Protein AF-A0A838JLP2-F1 (afdb_monomer_lite)

Structure (mmCIF, N/CA/C/O backbone):
data_AF-A0A838JLP2-F1
#
_entry.id   AF-A0A838JLP2-F1
#
loop_
_atom_site.group_PDB
_atom_site.id
_atom_site.type_symbol
_atom_site.label_atom_id
_atom_site.label_alt_id
_atom_site.label_comp_id
_atom_site.label_asym_id
_atom_site.label_entity_id
_atom_site.label_seq_id
_atom_site.pdbx_PDB_ins_code
_atom_site.Cartn_x
_atom_site.Cartn_y
_atom_site.Cartn_z
_atom_site.occupancy
_atom_site.B_iso_or_equiv
_atom_site.auth_seq_id
_atom_site.auth_comp_id
_atom_site.auth_asym_id
_atom_site.auth_atom_id
_atom_site.pdbx_PDB_model_num
ATOM 1 N N . MET A 1 1 ? -1.116 1.197 2.420 1.00 85.25 1 MET A N 1
ATOM 2 C CA . MET A 1 1 ? -1.725 1.782 3.633 1.00 85.25 1 MET A CA 1
ATOM 3 C C . MET A 1 1 ? -2.894 0.906 4.039 1.00 85.25 1 MET A C 1
ATOM 5 O O . MET A 1 1 ? -3.490 0.310 3.148 1.00 85.25 1 MET A O 1
ATOM 9 N N . ARG A 1 2 ? -3.215 0.829 5.330 1.00 89.81 2 ARG A N 1
ATOM 10 C CA . ARG A 1 2 ? -4.388 0.114 5.857 1.00 89.81 2 ARG A CA 1
ATOM 11 C C . ARG A 1 2 ? -5.197 1.075 6.719 1.00 89.81 2 ARG A C 1
ATOM 13 O O . ARG A 1 2 ? -4.607 1.808 7.505 1.00 89.81 2 ARG A O 1
ATOM 20 N N . PHE A 1 3 ? -6.509 1.118 6.523 1.00 92.75 3 PHE A N 1
ATOM 21 C CA . PHE A 1 3 ? -7.405 1.939 7.334 1.00 92.75 3 PHE A CA 1
ATOM 22 C C . PHE A 1 3 ? -7.933 1.109 8.502 1.00 92.75 3 PHE A C 1
ATOM 24 O O . PHE A 1 3 ? -8.446 0.013 8.282 1.00 92.75 3 PHE A O 1
ATOM 31 N N . ASP A 1 4 ? -7.799 1.631 9.716 1.00 94.44 4 ASP A N 1
ATOM 32 C CA . ASP A 1 4 ? -8.430 1.088 10.914 1.00 94.44 4 ASP A CA 1
ATOM 33 C C . ASP A 1 4 ? -9.755 1.838 11.159 1.00 94.44 4 ASP A C 1
ATOM 35 O O . ASP A 1 4 ? -9.718 3.038 11.460 1.00 94.44 4 ASP A O 1
ATOM 39 N N . PRO A 1 5 ? -10.920 1.177 11.007 1.00 96.00 5 PRO A N 1
ATOM 40 C CA . PRO A 1 5 ? -12.218 1.826 11.153 1.00 96.00 5 PRO A CA 1
ATOM 41 C C . PRO A 1 5 ? -12.536 2.246 12.591 1.00 96.00 5 PRO A C 1
ATOM 43 O O . PRO A 1 5 ? -13.283 3.208 12.765 1.00 96.00 5 PRO A O 1
ATOM 46 N N . ASP A 1 6 ? -11.957 1.596 13.603 1.00 97.88 6 ASP A N 1
ATOM 47 C CA . ASP A 1 6 ? -12.245 1.900 15.009 1.00 97.88 6 ASP A CA 1
ATOM 48 C C . ASP A 1 6 ? -11.564 3.202 15.445 1.00 97.88 6 ASP A C 1
ATOM 50 O O . ASP A 1 6 ? -12.085 3.959 16.266 1.00 97.88 6 ASP A O 1
ATOM 54 N N . THR A 1 7 ? -10.393 3.486 14.869 1.00 97.44 7 THR A N 1
ATOM 55 C CA . THR A 1 7 ? -9.602 4.683 15.190 1.00 97.44 7 THR A CA 1
ATOM 56 C C . THR A 1 7 ? -9.625 5.751 14.098 1.00 97.44 7 THR A C 1
ATOM 58 O O . THR A 1 7 ? -9.113 6.851 14.317 1.00 97.44 7 THR A O 1
ATOM 61 N N . ALA A 1 8 ? -10.208 5.450 12.934 1.00 97.75 8 ALA A N 1
ATOM 62 C CA . ALA A 1 8 ? -10.178 6.265 11.720 1.00 97.75 8 ALA A CA 1
ATOM 63 C C . ALA A 1 8 ? -8.757 6.675 11.283 1.00 97.75 8 ALA A C 1
ATOM 65 O O . ALA A 1 8 ? -8.547 7.745 10.699 1.00 97.75 8 ALA A O 1
ATOM 66 N N . LYS A 1 9 ? -7.761 5.832 11.574 1.00 97.12 9 LYS A N 1
ATOM 67 C CA . LYS A 1 9 ? -6.351 6.088 11.257 1.00 97.12 9 LYS A CA 1
ATOM 68 C C . LYS A 1 9 ? -5.875 5.241 10.091 1.00 97.12 9 LYS A C 1
ATOM 70 O O . LYS A 1 9 ? -6.380 4.154 9.823 1.00 97.12 9 LYS A O 1
ATOM 75 N N . PHE A 1 10 ? -4.843 5.748 9.424 1.00 94.75 10 PHE A N 1
ATOM 76 C CA . PHE A 1 10 ? -4.123 5.024 8.387 1.00 94.75 10 PHE A CA 1
ATOM 77 C C . PHE A 1 10 ? -2.776 4.536 8.911 1.00 94.75 10 PHE A C 1
ATOM 79 O O . PHE A 1 10 ? -1.952 5.322 9.378 1.00 94.75 10 PHE A O 1
ATOM 86 N N . GLU A 1 11 ? -2.527 3.242 8.758 1.00 93.31 11 GLU A N 1
ATOM 87 C CA . GLU A 1 11 ? -1.212 2.636 8.908 1.00 93.31 11 GLU A CA 1
ATOM 88 C C . GLU A 1 11 ? -0.470 2.690 7.566 1.00 93.31 11 GLU A C 1
ATOM 90 O O . GLU A 1 11 ? -0.995 2.289 6.518 1.00 93.31 11 GLU A O 1
ATOM 95 N N . SER A 1 12 ? 0.755 3.215 7.582 1.00 92.19 12 SER A N 1
ATOM 96 C CA . SER A 1 12 ? 1.598 3.341 6.392 1.00 92.19 12 SER A CA 1
ATOM 97 C C . SER A 1 12 ? 2.622 2.215 6.315 1.00 92.19 12 SER A C 1
ATOM 99 O O . SER A 1 12 ? 3.303 1.921 7.288 1.00 92.19 12 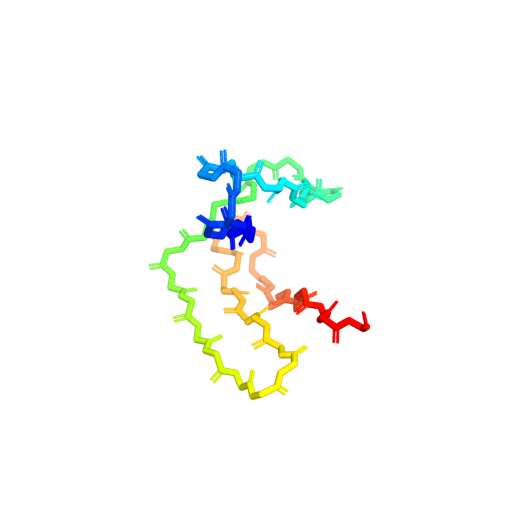SER A O 1
ATOM 101 N N . PHE A 1 13 ? 2.782 1.653 5.118 1.00 91.50 13 PHE A N 1
ATOM 102 C CA . PHE A 1 13 ? 3.799 0.650 4.801 1.00 91.50 13 PHE A CA 1
ATOM 103 C C . PHE A 1 13 ? 4.747 1.274 3.773 1.00 91.50 13 PHE A C 1
ATOM 105 O O . PHE A 1 13 ? 4.422 1.274 2.581 1.00 91.50 13 PHE A O 1
ATOM 112 N N . PRO A 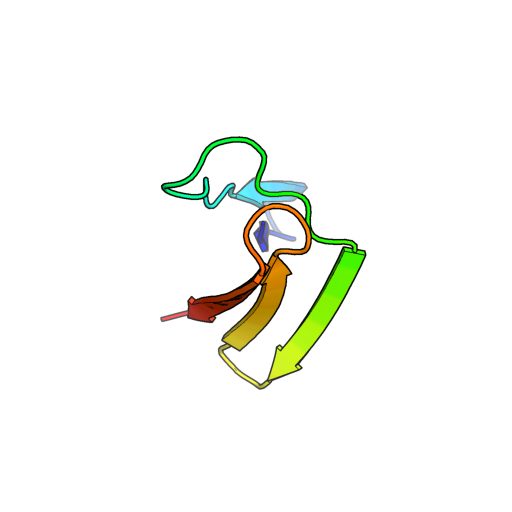1 14 ? 5.847 1.916 4.204 1.00 92.75 14 PRO A N 1
ATOM 113 C CA . PRO A 1 14 ? 6.744 2.596 3.284 1.00 92.75 14 PRO A CA 1
ATOM 114 C C . PRO A 1 14 ? 7.472 1.586 2.393 1.00 92.75 14 PRO A C 1
ATOM 116 O O . PRO A 1 14 ? 7.899 0.522 2.839 1.00 92.75 14 PRO A O 1
ATOM 119 N N . SER A 1 15 ? 7.638 1.944 1.122 1.00 93.88 15 SER A N 1
ATOM 120 C CA . SER A 1 15 ? 8.478 1.181 0.203 1.00 93.88 15 SER A CA 1
ATOM 121 C C . SER A 1 15 ? 9.947 1.283 0.612 1.00 93.88 15 SER A C 1
ATOM 123 O O . SER A 1 15 ? 10.412 2.323 1.074 1.00 93.88 15 SER A O 1
ATOM 125 N N . ASN A 1 16 ? 10.707 0.220 0.359 1.00 95.12 16 ASN A N 1
ATOM 126 C CA . ASN A 1 16 ? 12.167 0.230 0.458 1.00 95.12 16 ASN A CA 1
ATOM 127 C C . ASN A 1 16 ? 12.867 0.857 -0.767 1.00 95.12 16 ASN A C 1
ATOM 129 O O . ASN A 1 16 ? 14.088 0.758 -0.894 1.00 95.12 16 ASN A O 1
ATOM 133 N N . LYS A 1 17 ? 12.112 1.454 -1.696 1.00 95.81 17 LYS A N 1
ATOM 134 C CA . LYS A 1 17 ? 12.617 2.150 -2.884 1.00 95.81 17 LYS A CA 1
ATOM 135 C C . LYS A 1 17 ? 12.134 3.596 -2.898 1.00 95.81 17 LYS A C 1
ATOM 137 O O . LYS A 1 17 ? 11.002 3.891 -2.517 1.00 95.81 17 LYS A O 1
ATOM 142 N N . SER A 1 18 ? 12.992 4.495 -3.374 1.00 95.44 18 SER A N 1
ATOM 143 C CA . SER A 1 18 ? 12.592 5.855 -3.734 1.00 95.44 18 SER A CA 1
ATOM 144 C C . SER A 1 18 ? 11.705 5.835 -4.986 1.00 95.44 18 SER A C 1
ATOM 146 O O . SER A 1 18 ? 11.731 4.881 -5.761 1.00 95.44 18 SER A O 1
ATOM 148 N N . GLY A 1 19 ? 10.882 6.871 -5.176 1.00 94.19 19 GLY A N 1
ATOM 149 C CA . GLY A 1 19 ? 10.028 6.974 -6.368 1.00 94.19 19 GLY A CA 1
ATOM 150 C C . GLY A 1 19 ? 8.938 5.898 -6.467 1.00 94.19 19 GLY A C 1
ATOM 151 O O . GLY A 1 19 ? 8.473 5.604 -7.561 1.00 94.19 19 GLY A O 1
ATOM 152 N N . ALA A 1 20 ? 8.521 5.312 -5.341 1.00 94.75 20 ALA A N 1
ATOM 153 C CA . ALA A 1 20 ? 7.581 4.192 -5.275 1.00 94.75 20 ALA A CA 1
ATOM 154 C C . ALA A 1 20 ? 6.119 4.570 -5.586 1.00 94.75 20 ALA A C 1
ATOM 156 O O . ALA A 1 20 ? 5.224 4.440 -4.751 1.00 94.75 20 ALA A O 1
ATOM 157 N N . THR A 1 21 ? 5.859 5.078 -6.791 1.00 94.75 21 THR A N 1
ATOM 158 C CA . THR A 1 21 ? 4.522 5.498 -7.220 1.00 94.75 21 THR A CA 1
ATOM 159 C C . THR A 1 21 ? 3.671 4.293 -7.611 1.00 94.75 21 THR A C 1
ATOM 161 O O . THR A 1 21 ? 4.038 3.536 -8.512 1.00 94.75 21 THR A O 1
ATOM 164 N N . VAL A 1 22 ? 2.497 4.149 -6.995 1.00 94.19 22 VAL A N 1
ATOM 165 C CA . VAL A 1 22 ? 1.512 3.109 -7.322 1.00 94.19 22 VAL A CA 1
ATOM 166 C C . VAL A 1 22 ? 0.317 3.753 -8.018 1.00 94.19 22 VAL A C 1
ATOM 168 O O . VAL A 1 22 ? -0.283 4.680 -7.481 1.00 94.19 22 VAL A O 1
ATOM 171 N N . ARG A 1 23 ? -0.022 3.273 -9.220 1.00 94.38 23 ARG A N 1
ATOM 172 C CA . ARG A 1 23 ? -1.153 3.793 -10.021 1.00 94.38 23 ARG A CA 1
ATOM 173 C C . ARG A 1 23 ? -2.345 2.844 -10.087 1.00 94.38 23 ARG A C 1
ATOM 175 O O . ARG A 1 23 ? -3.433 3.259 -10.463 1.00 94.38 23 ARG A O 1
ATOM 182 N N . GLN A 1 24 ? -2.142 1.587 -9.708 1.00 93.31 24 GLN A N 1
ATOM 183 C CA . GLN A 1 24 ? -3.187 0.578 -9.644 1.00 93.31 24 GLN A CA 1
ATOM 184 C C . GLN A 1 24 ? -2.919 -0.354 -8.466 1.00 93.31 24 GLN A C 1
ATOM 186 O O . GLN A 1 24 ? -1.779 -0.769 -8.235 1.00 93.31 24 GLN A O 1
ATOM 191 N N . MET A 1 25 ? -3.983 -0.682 -7.738 1.00 95.12 25 MET A N 1
ATOM 192 C CA . MET A 1 25 ? -3.973 -1.665 -6.661 1.00 95.12 25 MET A CA 1
ATOM 193 C C . MET A 1 25 ? -5.117 -2.659 -6.845 1.00 95.12 25 MET A C 1
ATOM 195 O O . MET A 1 25 ? -6.170 -2.303 -7.372 1.00 95.12 25 MET A O 1
ATOM 199 N N . LEU A 1 26 ? -4.901 -3.896 -6.406 1.00 95.38 26 LEU A N 1
ATOM 200 C CA . LEU A 1 26 ? -5.893 -4.969 -6.380 1.00 95.38 26 LEU A CA 1
ATOM 201 C C . LEU A 1 26 ? -5.800 -5.708 -5.043 1.00 95.38 26 LEU A C 1
ATOM 203 O O . LEU A 1 26 ? -4.724 -5.810 -4.458 1.00 95.38 26 LEU A O 1
ATOM 207 N N . GLY A 1 27 ? -6.927 -6.220 -4.559 1.00 93.75 27 GLY A N 1
ATOM 208 C CA . GLY A 1 27 ? -6.996 -6.964 -3.304 1.00 93.75 27 GLY A CA 1
ATOM 209 C C . GLY A 1 27 ? -7.238 -8.455 -3.523 1.00 93.75 27 GLY A C 1
ATOM 210 O O . GLY A 1 27 ? -7.943 -8.851 -4.453 1.00 93.75 27 GLY A O 1
ATOM 211 N N . ARG A 1 28 ? -6.687 -9.268 -2.624 1.00 95.12 28 ARG A N 1
ATOM 212 C CA . ARG A 1 28 ? -7.140 -10.629 -2.301 1.00 95.12 28 ARG A CA 1
ATOM 213 C C . ARG A 1 28 ? -7.325 -10.706 -0.782 1.00 95.12 28 ARG A C 1
ATOM 215 O O . ARG A 1 28 ? -6.850 -9.834 -0.061 1.00 95.12 28 ARG A O 1
ATOM 222 N N . ALA A 1 29 ? -8.046 -11.703 -0.276 1.00 94.56 29 ALA A N 1
ATOM 223 C CA . ALA A 1 29 ? -8.189 -11.857 1.173 1.00 94.56 29 ALA A CA 1
ATOM 224 C C . ALA A 1 29 ? -6.798 -11.983 1.828 1.00 94.56 29 ALA A C 1
ATOM 226 O O . ALA A 1 29 ? -6.012 -12.833 1.419 1.00 94.56 29 ALA A O 1
ATOM 227 N N . GLY A 1 30 ? -6.493 -11.109 2.792 1.00 94.25 30 GLY A N 1
ATOM 228 C CA . GLY A 1 30 ? -5.184 -11.044 3.453 1.00 94.25 30 GLY A CA 1
ATOM 229 C C . GLY A 1 30 ? -4.058 -10.393 2.638 1.00 94.25 30 GLY A C 1
ATOM 230 O O . GLY A 1 30 ? -2.933 -10.320 3.121 1.00 94.25 30 GLY A O 1
ATOM 231 N N . GLU A 1 31 ? -4.313 -9.906 1.420 1.00 95.75 31 GLU A N 1
ATOM 232 C CA . GLU A 1 31 ? -3.271 -9.358 0.544 1.00 95.75 31 GLU A CA 1
ATOM 233 C C . GLU A 1 31 ? -3.727 -8.086 -0.180 1.00 95.75 31 GLU A C 1
ATOM 235 O O . GLU A 1 31 ? -4.755 -8.052 -0.861 1.00 95.75 31 GLU A O 1
ATOM 240 N N . ALA A 1 32 ? -2.893 -7.053 -0.135 1.00 95.25 32 ALA A N 1
ATOM 241 C CA . ALA A 1 32 ? -3.022 -5.874 -0.980 1.00 95.25 32 ALA A CA 1
ATOM 242 C C . ALA A 1 32 ? -1.857 -5.821 -1.972 1.00 95.25 32 ALA A C 1
ATOM 244 O O . ALA A 1 32 ? -0.699 -5.685 -1.576 1.00 95.25 32 ALA A O 1
ATOM 245 N N . TRP A 1 33 ? -2.168 -5.905 -3.265 1.00 96.31 33 TRP A N 1
ATOM 246 C CA . TRP A 1 33 ? -1.199 -5.889 -4.357 1.00 96.31 33 TRP A CA 1
ATOM 247 C C . TRP A 1 33 ? -1.137 -4.513 -5.011 1.00 96.31 33 TRP A C 1
ATOM 249 O O . TRP A 1 33 ? -2.167 -3.948 -5.382 1.00 96.31 33 TRP A O 1
ATOM 259 N N . GLY A 1 34 ? 0.074 -3.988 -5.197 1.00 95.75 34 GLY A N 1
ATOM 260 C CA . GLY A 1 34 ? 0.330 -2.720 -5.876 1.00 95.75 34 GLY A CA 1
ATOM 261 C C . GLY A 1 34 ? 1.297 -2.876 -7.046 1.00 95.75 34 GLY A C 1
ATOM 262 O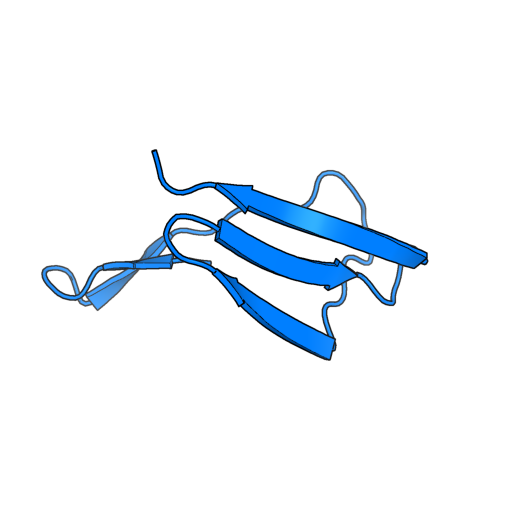 O . GLY A 1 34 ? 2.336 -3.526 -6.921 1.00 95.75 34 GLY A O 1
ATOM 263 N N . GLY A 1 35 ? 0.966 -2.251 -8.178 1.00 96.62 35 GLY A N 1
ATOM 264 C CA . GLY A 1 35 ? 1.900 -2.060 -9.289 1.00 96.62 35 GLY A CA 1
ATOM 265 C C . GLY A 1 35 ? 2.729 -0.796 -9.072 1.00 96.62 35 GLY A C 1
ATOM 266 O O . GLY A 1 35 ? 2.237 0.314 -9.294 1.00 96.62 35 GLY A O 1
ATOM 267 N N . GLU A 1 36 ? 3.975 -0.950 -8.624 1.00 96.38 36 GLU A N 1
ATOM 268 C CA . GLU A 1 36 ? 4.896 0.158 -8.363 1.00 96.38 36 GLU A CA 1
ATOM 269 C C .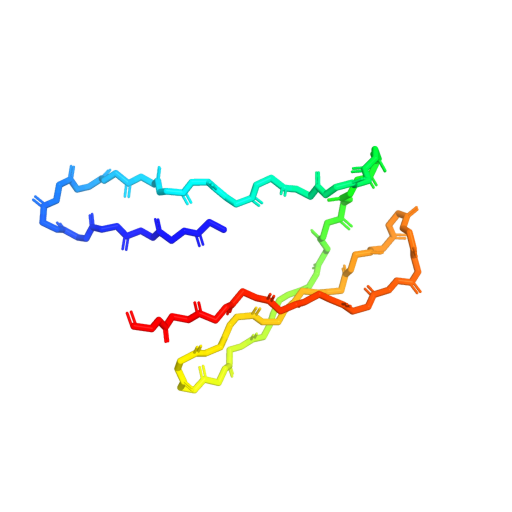 GLU A 1 36 ? 5.523 0.648 -9.674 1.00 96.38 36 GLU A C 1
ATOM 271 O O . GLU A 1 36 ? 6.626 0.268 -10.056 1.00 96.38 36 GLU A O 1
ATOM 276 N N . SER A 1 37 ? 4.789 1.515 -10.366 1.00 96.00 37 SER A N 1
ATOM 277 C CA . SER A 1 37 ? 5.109 2.043 -11.698 1.00 96.00 37 SER A CA 1
ATOM 278 C C . SER A 1 37 ? 6.405 2.851 -11.808 1.00 96.00 37 SER A C 1
ATOM 280 O O . SER A 1 37 ? 6.895 3.038 -12.912 1.00 96.00 37 SER A O 1
ATOM 282 N N . GLY A 1 38 ? 6.950 3.362 -10.700 1.00 94.81 38 GLY A N 1
ATOM 283 C CA . GLY A 1 38 ? 8.245 4.056 -10.706 1.00 94.81 38 GLY A CA 1
ATOM 284 C C . GLY A 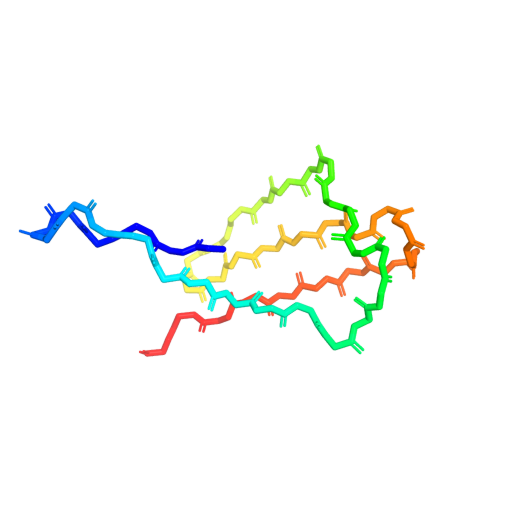1 38 ? 9.453 3.120 -10.615 1.00 94.81 38 GLY A C 1
ATOM 285 O O . GLY A 1 38 ? 10.578 3.565 -10.813 1.00 94.81 38 GLY A O 1
ATOM 286 N N . ASN A 1 39 ? 9.225 1.840 -10.303 1.00 96.44 39 ASN A N 1
ATOM 287 C CA . ASN A 1 39 ? 10.269 0.839 -10.076 1.00 96.44 39 ASN A CA 1
ATOM 288 C C . ASN A 1 39 ? 10.000 -0.483 -10.824 1.00 96.44 39 ASN A C 1
ATOM 290 O O . ASN A 1 39 ? 10.626 -1.489 -10.498 1.00 96.44 39 ASN A O 1
ATOM 294 N N . ASP A 1 40 ? 9.055 -0.494 -11.772 1.00 95.25 40 ASP A N 1
ATOM 295 C CA . ASP A 1 40 ? 8.697 -1.638 -12.625 1.00 95.25 40 ASP A CA 1
ATOM 296 C C . ASP A 1 40 ? 8.548 -2.974 -11.873 1.00 95.25 40 ASP A C 1
ATOM 298 O O . ASP A 1 40 ? 9.028 -4.022 -12.308 1.00 95.25 40 ASP A O 1
ATOM 302 N N . ARG A 1 41 ? 7.876 -2.950 -10.712 1.00 95.56 41 ARG A N 1
ATOM 303 C CA . ARG A 1 41 ? 7.692 -4.145 -9.873 1.00 95.56 41 ARG A CA 1
ATOM 304 C C . ARG A 1 41 ? 6.290 -4.281 -9.295 1.00 95.56 41 ARG A C 1
ATOM 306 O O . ARG A 1 41 ? 5.560 -3.305 -9.123 1.00 95.56 41 ARG A O 1
ATOM 313 N N . LEU A 1 42 ? 5.957 -5.513 -8.922 1.00 96.06 42 LEU A N 1
ATOM 314 C CA . LEU A 1 42 ? 4.806 -5.820 -8.081 1.00 96.06 42 LEU A CA 1
ATOM 315 C C . LEU A 1 42 ? 5.237 -5.876 -6.616 1.00 96.06 42 LEU A C 1
ATOM 317 O O . LEU A 1 42 ? 6.281 -6.442 -6.288 1.00 96.06 42 LEU A O 1
ATOM 321 N N . VAL A 1 43 ? 4.415 -5.306 -5.742 1.00 95.94 43 VAL A N 1
ATOM 322 C CA . VAL A 1 43 ? 4.579 -5.376 -4.287 1.00 95.94 43 VAL A CA 1
ATOM 323 C C . VAL A 1 43 ? 3.302 -5.899 -3.647 1.00 95.94 43 VAL A C 1
ATOM 325 O O . VAL A 1 43 ? 2.205 -5.646 -4.148 1.00 95.94 43 VAL A O 1
ATOM 328 N N . VAL A 1 44 ? 3.448 -6.611 -2.532 1.00 95.94 44 VAL A N 1
ATOM 329 C CA . VAL A 1 44 ? 2.331 -7.106 -1.726 1.00 95.94 44 VAL A CA 1
ATOM 330 C C . VAL A 1 44 ? 2.509 -6.666 -0.278 1.00 95.94 44 VAL A C 1
ATOM 332 O O . VAL A 1 44 ? 3.601 -6.768 0.283 1.00 95.94 44 VAL A O 1
ATOM 335 N N . VAL A 1 45 ? 1.433 -6.168 0.322 1.00 94.62 45 VAL A N 1
ATOM 336 C CA . VAL A 1 45 ? 1.298 -6.027 1.774 1.00 94.62 45 VAL A CA 1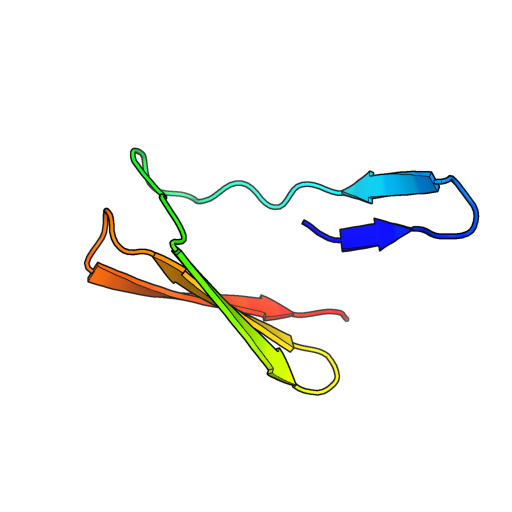
ATOM 337 C C . VAL A 1 45 ? 0.394 -7.160 2.240 1.00 94.62 45 VAL A C 1
ATOM 339 O O . VAL A 1 45 ? -0.700 -7.323 1.704 1.00 94.62 45 VAL A O 1
ATOM 342 N N . ILE A 1 46 ? 0.872 -7.950 3.197 1.00 93.94 46 ILE A N 1
ATOM 343 C CA . ILE A 1 46 ? 0.152 -9.107 3.736 1.00 93.94 46 ILE A CA 1
ATOM 344 C C . ILE A 1 46 ? -0.408 -8.719 5.102 1.00 93.94 46 ILE A C 1
ATOM 346 O O . ILE A 1 46 ? 0.352 -8.282 5.967 1.00 93.94 46 ILE A O 1
ATOM 350 N N . ASP A 1 47 ? -1.715 -8.884 5.270 1.00 86.75 47 ASP A N 1
ATOM 351 C CA . ASP A 1 47 ? -2.409 -8.763 6.550 1.00 86.75 47 ASP A CA 1
ATOM 352 C C . ASP A 1 47 ? -2.275 -10.106 7.283 1.00 86.75 47 ASP A C 1
ATOM 354 O O . ASP A 1 47 ? -2.675 -11.144 6.748 1.00 86.75 47 ASP A O 1
ATOM 358 N N . ARG A 1 48 ? -1.613 -10.105 8.443 1.00 77.50 48 ARG A N 1
ATOM 359 C CA . ARG A 1 48 ? -1.365 -11.301 9.262 1.00 77.50 48 ARG A CA 1
ATOM 360 C C . ARG A 1 48 ? -2.123 -11.225 10.571 1.00 77.50 48 ARG A C 1
ATOM 362 O O . ARG A 1 48 ? -2.138 -10.123 11.157 1.00 77.50 48 ARG A O 1
#

Radius of gyration: 11.53 Å; chains: 1; bounding box: 25×19×28 Å

Sequence (48 aa):
MRFDPDTAKFESFPSNKSGATVRQMLGRAGEAWGGESGNDRLVVVIDR

Secondary structure (DSSP, 8-state):
-EEETTTTEEE----SSTT--EEEEEEETTEEEEEETTTTEEEEEEP-

pLDDT: mean 94.2, std 3.39, range [77.5, 97.88]

Foldseek 3Di:
DDADPVVRDDDDDDDPDPQQDFDDWDDDVQWIWTQRVRVRDIDIDGRD